Protein AF-A0A1D6QSD8-F1 (afdb_monomer_lite)

InterPro domains:
  IPR001179 FKBP-type peptidyl-prolyl cis-trans isomerase domain [PF00254] (1-63)
  IPR044197 Peptidyl-prolyl cis-trans isomerase FKBP17-1-like [PTHR47860] (1-67)
  IPR046357 Peptidyl-prolyl cis-trans isomerase domain superfamily [G3DSA:3.10.50.40] (1-68)

Foldseek 3Di:
DDAQDKDKDKAFLVRFDPDLPDDDQDPDPVSNVCVVVPQVNPVCVVVVCNRPPGTDIDTDHHNDDDDDD

Structure (mmCIF, N/CA/C/O backbone):
data_AF-A0A1D6QSD8-F1
#
_entry.id   AF-A0A1D6QSD8-F1
#
loop_
_atom_site.group_PDB
_atom_site.id
_atom_site.type_symbol
_atom_site.label_atom_id
_atom_site.label_alt_id
_atom_site.label_comp_id
_atom_site.label_asym_id
_atom_site.label_entity_id
_atom_site.label_seq_id
_atom_site.pdbx_PDB_ins_code
_atom_site.Cartn_x
_atom_site.Cartn_y
_atom_site.Cartn_z
_atom_site.occupancy
_atom_site.B_iso_or_equiv
_atom_site.auth_seq_id
_atom_site.auth_comp_id
_atom_site.auth_asym_id
_atom_site.auth_atom_id
_atom_site.pdbx_PDB_model_num
ATOM 1 N N . MET A 1 1 ? -17.454 1.227 7.636 1.00 89.81 1 MET A N 1
ATOM 2 C CA . MET A 1 1 ? -16.999 0.372 8.765 1.00 89.81 1 MET A CA 1
ATOM 3 C C . MET A 1 1 ? -17.894 0.619 9.979 1.00 89.81 1 MET A C 1
ATOM 5 O O . MET A 1 1 ? -18.642 1.587 9.954 1.00 89.81 1 MET A O 1
ATOM 9 N N . ARG A 1 2 ? -17.859 -0.241 11.006 1.00 93.50 2 ARG A N 1
ATOM 10 C CA . ARG A 1 2 ? -18.535 -0.030 12.305 1.00 93.50 2 ARG A CA 1
ATOM 11 C C . ARG A 1 2 ? -17.474 0.038 13.408 1.00 93.50 2 ARG A C 1
ATOM 13 O O . ARG A 1 2 ? -16.437 -0.602 13.246 1.00 93.50 2 ARG A O 1
ATOM 20 N N . VAL A 1 3 ? -17.716 0.818 14.463 1.00 96.44 3 VAL A N 1
ATOM 21 C CA . VAL A 1 3 ? -16.792 0.943 15.608 1.00 96.44 3 VAL A CA 1
ATOM 22 C C . VAL A 1 3 ? -16.534 -0.435 16.231 1.00 96.44 3 VAL A C 1
ATOM 24 O O . VAL A 1 3 ? -17.458 -1.241 16.324 1.00 96.44 3 VAL A O 1
ATOM 27 N N . GLY A 1 4 ? -15.276 -0.719 16.576 1.00 96.44 4 GLY A N 1
ATOM 28 C CA . GLY A 1 4 ? -14.780 -2.025 17.027 1.00 96.44 4 GLY A CA 1
ATOM 29 C C . GLY A 1 4 ? -14.588 -3.060 15.910 1.00 96.44 4 GLY A C 1
ATOM 30 O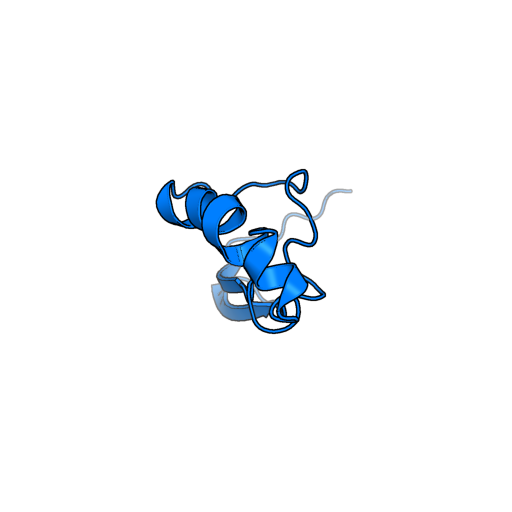 O . GLY A 1 4 ? -14.164 -4.181 16.165 1.00 96.44 4 GLY A O 1
ATOM 31 N N . GLY A 1 5 ? -14.919 -2.726 14.659 1.00 97.12 5 GLY A N 1
ATOM 32 C CA . GLY A 1 5 ? -14.755 -3.634 13.528 1.00 97.12 5 GLY A CA 1
ATOM 33 C C . GLY A 1 5 ? -13.330 -3.635 12.979 1.00 97.12 5 GLY A C 1
ATOM 34 O O . GLY A 1 5 ? -12.804 -2.572 12.643 1.00 97.12 5 GLY A O 1
ATOM 35 N N . LEU A 1 6 ? -12.772 -4.834 12.783 1.00 97.31 6 LEU A N 1
ATOM 36 C CA . LEU A 1 6 ? -11.513 -5.066 12.074 1.00 97.31 6 LEU A CA 1
ATOM 37 C C . LEU A 1 6 ? -11.782 -5.481 10.620 1.00 97.31 6 LEU A C 1
ATOM 39 O O . LEU A 1 6 ? -12.630 -6.335 10.342 1.00 97.31 6 LEU A O 1
ATOM 43 N N . ARG A 1 7 ? -11.086 -4.857 9.669 1.00 97.00 7 ARG A N 1
ATOM 44 C CA . ARG A 1 7 ? -11.185 -5.164 8.236 1.00 97.00 7 ARG A CA 1
ATOM 45 C C . ARG A 1 7 ? -9.806 -5.156 7.592 1.00 97.00 7 ARG A C 1
ATOM 47 O O . ARG A 1 7 ? -9.047 -4.216 7.794 1.00 97.00 7 ARG A O 1
ATOM 54 N N . ARG A 1 8 ? -9.548 -6.148 6.740 1.00 97.00 8 ARG A N 1
ATOM 55 C CA . ARG A 1 8 ? -8.446 -6.107 5.779 1.00 97.00 8 ARG A CA 1
ATOM 56 C C . ARG A 1 8 ? -8.896 -5.377 4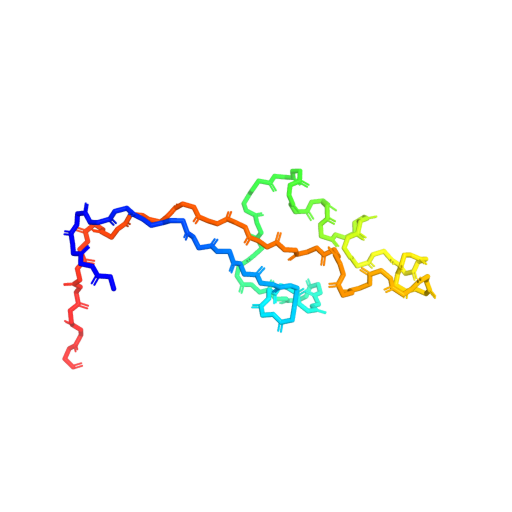.520 1.00 97.00 8 ARG A C 1
ATOM 58 O O . ARG A 1 8 ? -9.892 -5.763 3.910 1.00 97.00 8 ARG A O 1
ATOM 65 N N . VAL A 1 9 ? -8.166 -4.341 4.136 1.00 95.94 9 VAL A N 1
ATOM 66 C CA . VAL A 1 9 ? -8.364 -3.582 2.901 1.00 95.94 9 VAL A CA 1
ATOM 67 C C . VAL A 1 9 ? -7.224 -3.916 1.953 1.00 95.94 9 VAL A C 1
ATOM 69 O O . VAL A 1 9 ? -6.059 -3.805 2.326 1.00 95.94 9 VAL A O 1
ATOM 72 N N . ILE A 1 10 ? -7.569 -4.330 0.735 1.00 96.00 10 ILE A N 1
ATOM 73 C CA . ILE A 1 10 ? -6.622 -4.598 -0.349 1.00 96.00 10 ILE A CA 1
ATOM 74 C C . ILE A 1 10 ? -6.815 -3.489 -1.379 1.00 96.00 10 ILE A C 1
ATOM 76 O O . ILE A 1 10 ? -7.895 -3.367 -1.954 1.00 96.00 10 ILE A O 1
ATOM 80 N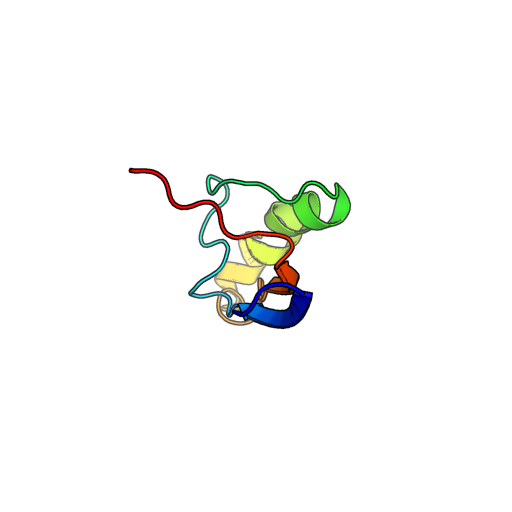 N . ILE A 1 11 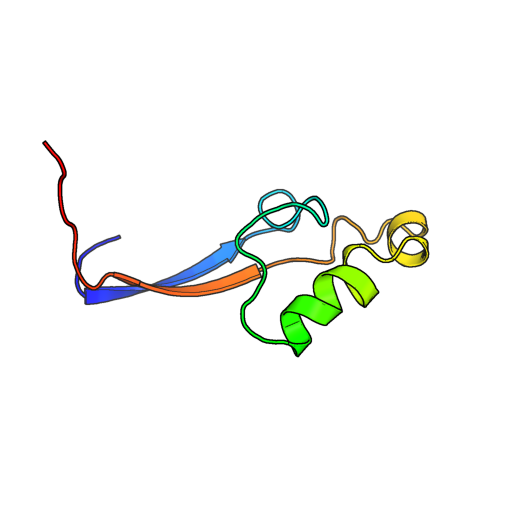? -5.791 -2.665 -1.576 1.00 94.56 11 ILE A N 1
ATOM 81 C CA . ILE A 1 11 ? -5.821 -1.516 -2.479 1.00 94.56 11 ILE A CA 1
ATOM 82 C C . ILE A 1 11 ? -4.979 -1.866 -3.707 1.00 94.56 11 ILE A C 1
ATOM 84 O O . ILE A 1 11 ? -3.770 -2.071 -3.560 1.00 94.56 11 ILE A O 1
ATOM 88 N N . PRO A 1 12 ? -5.583 -1.962 -4.904 1.00 95.56 12 PRO A N 1
ATOM 89 C CA . PRO A 1 12 ? -4.841 -2.268 -6.118 1.00 95.56 12 PRO A CA 1
ATOM 90 C C . PRO A 1 12 ? -3.872 -1.129 -6.467 1.00 95.56 12 PRO A C 1
ATOM 92 O O . PRO A 1 12 ? -4.097 0.013 -6.051 1.00 95.56 12 PRO A O 1
ATOM 95 N N . PRO A 1 13 ? -2.839 -1.395 -7.289 1.00 93.38 13 PRO A N 1
ATOM 96 C CA . PRO A 1 13 ? -1.856 -0.389 -7.677 1.00 93.38 13 PRO A CA 1
ATOM 97 C C . PRO A 1 13 ? -2.486 0.890 -8.212 1.00 93.38 13 PRO A C 1
ATOM 99 O O . PRO A 1 13 ? -2.052 1.957 -7.820 1.00 93.38 13 PRO A O 1
ATOM 102 N N . SER A 1 14 ? -3.571 0.808 -8.987 1.00 92.81 14 SER A N 1
ATOM 103 C CA . SER A 1 14 ? -4.295 1.959 -9.555 1.00 92.81 14 SER A CA 1
ATOM 104 C C . SER A 1 14 ? -4.986 2.878 -8.536 1.00 92.81 14 SER A C 1
ATOM 106 O O . SER A 1 14 ? -5.450 3.954 -8.903 1.00 92.81 14 SER A O 1
ATOM 108 N N . GLN A 1 15 ? -5.108 2.452 -7.277 1.00 93.50 15 GLN A N 1
ATOM 109 C CA . GLN A 1 15 ? -5.719 3.218 -6.182 1.00 93.50 15 GLN A CA 1
ATOM 110 C C . GLN A 1 15 ? -4.736 3.489 -5.032 1.00 93.50 15 GLN A C 1
ATOM 112 O O . GLN A 1 15 ? -5.090 4.168 -4.069 1.00 93.50 15 GLN A O 1
ATOM 117 N N . GLY A 1 16 ? -3.517 2.948 -5.113 1.00 92.50 16 GLY A N 1
ATOM 118 C CA . GLY A 1 16 ? -2.446 3.159 -4.144 1.00 92.50 16 GLY A CA 1
ATOM 119 C C . GLY A 1 16 ? -1.528 4.323 -4.528 1.00 92.50 16 GLY A C 1
ATOM 120 O O . GLY A 1 16 ? -1.955 5.335 -5.095 1.00 92.50 16 GLY A O 1
ATOM 121 N N . TYR A 1 17 ? -0.234 4.169 -4.242 1.00 93.19 17 TYR A N 1
ATOM 122 C CA . TYR A 1 17 ? 0.787 5.122 -4.678 1.00 93.19 17 TYR A CA 1
ATOM 123 C C . TYR A 1 17 ? 0.969 5.048 -6.204 1.00 93.19 17 TYR A C 1
ATOM 125 O O . TYR A 1 17 ? 1.394 4.029 -6.737 1.00 93.19 17 TYR A O 1
ATOM 133 N N . GLN A 1 18 ? 0.675 6.151 -6.884 1.00 91.44 18 GLN A N 1
ATOM 134 C CA . GLN A 1 18 ? 0.888 6.417 -8.311 1.00 91.44 18 GLN A CA 1
ATOM 135 C C . GLN A 1 18 ? 2.216 7.130 -8.587 1.00 91.44 18 GLN A C 1
ATOM 137 O O . GLN A 1 18 ? 2.736 7.064 -9.697 1.00 91.44 18 GLN A O 1
ATOM 142 N N . ASN A 1 19 ? 2.748 7.857 -7.603 1.00 91.12 19 ASN A N 1
ATOM 143 C CA . ASN A 1 19 ? 4.018 8.565 -7.711 1.00 91.12 19 ASN A CA 1
ATOM 144 C C . ASN A 1 19 ? 4.730 8.689 -6.354 1.00 91.12 19 ASN A C 1
ATOM 146 O O . ASN A 1 19 ? 4.199 8.341 -5.299 1.00 91.12 19 ASN A O 1
ATOM 150 N N . THR A 1 20 ? 5.949 9.221 -6.396 1.00 88.94 20 THR A N 1
ATOM 151 C CA . THR A 1 20 ? 6.845 9.393 -5.245 1.00 88.94 20 THR A CA 1
ATOM 152 C C . THR A 1 20 ? 6.512 10.581 -4.342 1.00 88.94 20 THR A C 1
ATOM 154 O O . THR A 1 20 ? 7.172 10.762 -3.322 1.00 88.94 20 THR A O 1
ATOM 157 N N . SER A 1 21 ? 5.537 11.410 -4.716 1.00 91.69 21 SER A N 1
ATOM 158 C CA . SER A 1 21 ? 5.159 12.634 -3.996 1.00 91.69 21 SER A CA 1
ATOM 159 C C . SER A 1 21 ? 3.885 12.466 -3.166 1.00 91.69 21 SER A C 1
ATOM 161 O O . SER A 1 21 ? 3.488 13.393 -2.468 1.00 91.69 21 SER A O 1
ATOM 163 N N . GLN A 1 22 ? 3.221 11.310 -3.249 1.00 92.56 22 GLN A N 1
ATOM 164 C CA . GLN A 1 22 ? 2.011 11.041 -2.481 1.00 92.56 22 GLN A CA 1
ATOM 165 C C . GLN A 1 22 ? 2.306 10.812 -1.002 1.00 92.56 22 GLN A C 1
ATOM 167 O O . GLN A 1 22 ? 3.168 10.016 -0.625 1.00 92.56 22 GLN A O 1
ATOM 172 N N . GLU A 1 23 ? 1.499 11.462 -0.172 1.00 91.56 23 GLU A N 1
ATOM 173 C CA . GLU A 1 23 ? 1.527 11.344 1.277 1.00 91.56 23 GLU A CA 1
ATOM 174 C C . GLU A 1 23 ? 0.248 10.669 1.810 1.00 91.56 23 GLU A C 1
ATOM 176 O O . GLU A 1 23 ? -0.801 10.733 1.165 1.00 91.56 23 GLU A O 1
ATOM 181 N N . PRO A 1 24 ? 0.308 10.027 2.991 1.00 91.25 24 PRO A N 1
ATOM 182 C CA . PRO A 1 24 ? 1.502 9.827 3.812 1.00 91.25 24 PRO A CA 1
ATOM 183 C C . PRO A 1 24 ? 2.433 8.768 3.211 1.00 91.25 24 PRO A C 1
ATOM 185 O O . PRO A 1 24 ? 1.982 7.759 2.675 1.00 91.25 24 PRO A O 1
ATOM 188 N N . VAL A 1 25 ? 3.743 8.971 3.329 1.00 90.50 25 VAL A N 1
ATOM 189 C CA . VAL A 1 25 ? 4.739 7.943 2.990 1.00 90.50 25 VAL A CA 1
ATOM 190 C C . VAL A 1 25 ? 4.696 6.843 4.060 1.00 90.50 25 VAL A C 1
ATOM 192 O O . VAL A 1 25 ? 4.516 7.175 5.237 1.00 90.50 25 VAL A O 1
ATOM 195 N N . PRO A 1 26 ? 4.897 5.552 3.717 1.00 90.12 26 PRO A N 1
ATOM 196 C CA . PRO A 1 26 ? 4.945 4.491 4.707 1.00 90.12 26 PRO A CA 1
ATOM 197 C C . PRO A 1 26 ? 5.912 4.843 5.851 1.00 90.12 26 PRO A C 1
ATOM 199 O O . PRO A 1 26 ? 7.045 5.295 5.608 1.00 90.12 26 PRO A O 1
ATOM 202 N N . PRO A 1 27 ? 5.473 4.679 7.112 1.00 89.44 27 PRO A N 1
ATOM 203 C CA . PRO A 1 27 ? 6.301 5.005 8.265 1.00 89.44 27 PRO A CA 1
ATOM 204 C C . PRO A 1 27 ? 7.452 4.004 8.420 1.00 89.44 27 PRO A C 1
ATOM 206 O O . PRO A 1 27 ? 8.528 4.377 8.882 1.00 89.44 27 PRO A O 1
ATOM 209 N N . ASN A 1 28 ? 7.248 2.752 7.994 1.00 92.94 28 ASN A N 1
ATOM 210 C CA . ASN A 1 28 ? 8.276 1.720 7.991 1.00 92.94 28 ASN A CA 1
ATOM 211 C C . ASN A 1 28 ? 9.343 2.020 6.921 1.00 92.94 28 ASN A C 1
ATOM 213 O O . ASN A 1 28 ? 9.019 2.244 5.753 1.00 92.94 28 ASN A O 1
ATOM 217 N N . PHE A 1 29 ? 10.619 2.000 7.323 1.00 94.19 29 PHE A N 1
ATOM 218 C CA . PHE A 1 29 ? 11.752 2.290 6.440 1.00 94.19 29 PHE A CA 1
ATOM 219 C C . PHE A 1 29 ? 11.815 1.359 5.224 1.00 94.19 29 PHE A C 1
ATOM 221 O O . PHE A 1 29 ? 12.025 1.835 4.110 1.00 94.19 29 PHE A O 1
ATOM 228 N N . PHE A 1 30 ? 11.602 0.055 5.413 1.00 94.31 30 PHE A N 1
ATOM 229 C CA . PHE A 1 30 ? 11.664 -0.914 4.322 1.00 94.31 30 PHE A CA 1
ATOM 230 C C . PHE A 1 30 ? 10.530 -0.694 3.322 1.00 94.31 30 PHE A C 1
ATOM 232 O O . PHE A 1 30 ? 10.778 -0.675 2.119 1.00 94.31 30 PHE A O 1
ATOM 239 N N . ASP A 1 31 ? 9.307 -0.451 3.794 1.00 91.50 31 ASP A N 1
ATOM 240 C CA . ASP A 1 31 ? 8.175 -0.170 2.903 1.00 91.50 31 ASP A CA 1
ATOM 241 C C . ASP A 1 31 ? 8.362 1.146 2.145 1.00 91.50 31 ASP A C 1
ATOM 243 O O . ASP A 1 31 ? 8.115 1.215 0.939 1.00 91.50 31 ASP A O 1
ATOM 247 N N . ARG A 1 32 ? 8.891 2.174 2.819 1.00 92.88 32 ARG A N 1
ATOM 248 C CA . ARG A 1 32 ? 9.287 3.426 2.171 1.00 92.88 32 ARG A CA 1
ATOM 249 C C . ARG A 1 32 ? 10.339 3.182 1.099 1.00 92.88 32 ARG A C 1
ATOM 251 O O . ARG A 1 32 ? 10.176 3.652 -0.019 1.00 92.88 32 ARG A O 1
ATOM 258 N N . GLN A 1 33 ? 11.405 2.450 1.412 1.00 94.94 33 GLN A N 1
ATOM 259 C CA . GLN A 1 33 ? 12.467 2.154 0.456 1.00 94.94 33 GLN A CA 1
ATOM 260 C C . GLN A 1 33 ? 11.915 1.399 -0.762 1.00 94.94 33 GLN A C 1
ATOM 262 O O . GLN A 1 33 ? 12.263 1.739 -1.892 1.00 94.94 33 GLN A O 1
ATOM 267 N N . ARG A 1 34 ? 11.005 0.436 -0.552 1.00 94.00 34 ARG A N 1
ATOM 268 C CA . ARG A 1 34 ? 10.363 -0.342 -1.624 1.00 94.00 34 ARG A CA 1
ATOM 269 C C . ARG A 1 34 ? 9.549 0.510 -2.596 1.00 94.00 34 ARG A C 1
ATOM 271 O O . ARG A 1 34 ? 9.500 0.150 -3.774 1.00 94.00 34 ARG A O 1
ATOM 278 N N . LEU A 1 35 ? 8.963 1.631 -2.159 1.00 93.00 35 LEU A N 1
ATOM 279 C CA . LEU A 1 35 ? 8.300 2.564 -3.081 1.00 93.00 35 LEU A CA 1
ATOM 280 C C . LEU A 1 35 ? 9.266 3.052 -4.159 1.00 93.00 35 LEU A C 1
ATOM 282 O O . LEU A 1 35 ? 8.947 2.986 -5.339 1.00 93.00 35 LEU A O 1
ATOM 286 N N . PHE A 1 36 ? 10.468 3.469 -3.771 1.00 92.75 36 PHE A N 1
ATOM 287 C CA . PHE A 1 36 ? 11.438 4.045 -4.703 1.00 92.75 36 PHE A CA 1
ATOM 288 C C . PHE A 1 36 ? 12.236 2.982 -5.459 1.00 92.75 36 PHE A C 1
ATOM 290 O O . PHE A 1 36 ? 12.468 3.113 -6.657 1.00 92.75 36 PHE A O 1
ATOM 297 N N . THR A 1 37 ? 12.667 1.918 -4.779 1.00 94.81 37 THR A N 1
ATOM 298 C CA . THR A 1 37 ? 13.589 0.937 -5.373 1.00 94.81 37 THR A CA 1
ATOM 299 C C . THR A 1 37 ? 12.888 -0.147 -6.177 1.00 94.81 37 THR A C 1
ATOM 301 O O . THR A 1 37 ? 13.529 -0.768 -7.025 1.00 94.81 37 THR A O 1
ATOM 304 N N . THR A 1 38 ? 11.598 -0.391 -5.917 1.00 94.69 38 THR A N 1
ATOM 305 C CA . THR A 1 38 ? 10.826 -1.471 -6.547 1.00 94.69 38 THR A CA 1
ATOM 306 C C . THR A 1 38 ? 9.616 -0.939 -7.304 1.00 94.69 38 THR A C 1
ATOM 308 O O . THR A 1 38 ? 9.523 -1.164 -8.503 1.00 94.69 38 THR A O 1
ATOM 311 N N . ILE A 1 39 ? 8.699 -0.235 -6.635 1.00 94.06 39 ILE A N 1
ATOM 312 C CA . ILE A 1 39 ? 7.409 0.157 -7.232 1.00 94.06 39 ILE A CA 1
ATOM 313 C C . ILE A 1 39 ? 7.611 1.211 -8.326 1.00 94.06 39 ILE A C 1
ATOM 315 O O . ILE A 1 39 ? 7.133 1.039 -9.441 1.00 94.06 39 ILE A O 1
ATOM 319 N N . PHE A 1 40 ? 8.388 2.255 -8.037 1.00 94.44 40 PHE A N 1
ATOM 320 C CA . PHE A 1 40 ? 8.722 3.324 -8.983 1.00 94.44 40 PHE A CA 1
ATOM 321 C C . PHE A 1 40 ? 10.087 3.141 -9.646 1.00 94.44 40 PHE A C 1
ATOM 323 O O . PHE A 1 40 ? 10.680 4.098 -10.139 1.00 94.44 40 PHE A O 1
ATOM 330 N N . ASN A 1 41 ? 10.598 1.908 -9.674 1.00 95.44 41 ASN A N 1
ATOM 331 C CA . ASN A 1 41 ? 11.837 1.605 -10.372 1.00 95.44 41 ASN A CA 1
ATOM 332 C C . ASN A 1 41 ? 11.647 1.791 -11.894 1.00 95.44 41 ASN A C 1
ATOM 334 O O . ASN A 1 41 ? 10.829 1.073 -12.477 1.00 95.44 41 ASN A O 1
ATOM 338 N N . PRO A 1 42 ? 12.414 2.674 -12.565 1.00 95.25 42 PRO A N 1
ATOM 339 C CA . PRO A 1 42 ? 12.208 2.965 -13.985 1.00 95.25 42 PRO A CA 1
ATOM 340 C C . PRO A 1 42 ? 12.313 1.739 -14.898 1.00 95.25 42 PRO A C 1
ATOM 342 O O . PRO A 1 42 ? 11.526 1.602 -15.830 1.00 95.25 42 PRO A O 1
ATOM 345 N N . THR A 1 43 ? 13.234 0.816 -14.612 1.00 96.62 43 THR A N 1
ATOM 346 C CA . THR A 1 43 ? 13.418 -0.405 -15.409 1.00 96.62 43 THR A CA 1
ATOM 347 C C . THR A 1 43 ? 12.208 -1.328 -15.300 1.00 96.62 43 THR A C 1
ATOM 349 O O . THR A 1 43 ? 11.740 -1.853 -16.305 1.00 96.62 43 THR A O 1
ATOM 352 N N . ARG A 1 44 ? 11.649 -1.497 -14.097 1.00 95.25 44 ARG A N 1
ATOM 353 C CA . ARG A 1 44 ? 10.453 -2.334 -13.890 1.00 95.25 44 ARG A CA 1
ATOM 354 C C . ARG A 1 44 ? 9.215 -1.723 -14.539 1.00 95.25 44 ARG A C 1
ATOM 356 O O . ARG A 1 44 ? 8.408 -2.435 -15.131 1.00 95.25 44 ARG A O 1
ATOM 363 N N . LEU A 1 45 ? 9.087 -0.398 -14.480 1.00 93.69 45 LEU A N 1
ATOM 364 C CA . LEU A 1 45 ? 8.022 0.314 -15.186 1.00 93.69 45 LEU A CA 1
ATOM 365 C C . LEU A 1 45 ? 8.157 0.160 -16.707 1.00 93.69 45 LEU A C 1
ATOM 367 O O . LEU A 1 45 ? 7.161 -0.126 -17.367 1.00 93.69 45 LEU A O 1
ATOM 371 N N . ALA A 1 46 ? 9.374 0.261 -17.252 1.00 95.56 46 ALA A N 1
ATOM 372 C CA . ALA A 1 46 ? 9.643 0.013 -18.671 1.00 95.56 46 ALA A CA 1
ATOM 373 C C . ALA A 1 46 ? 9.331 -1.436 -19.095 1.00 95.56 46 ALA A C 1
ATOM 375 O O . ALA A 1 46 ? 8.916 -1.664 -20.228 1.00 95.56 46 ALA A O 1
ATOM 376 N N . ASN A 1 47 ? 9.444 -2.399 -18.173 1.00 96.12 47 ASN A N 1
ATOM 377 C CA . ASN A 1 47 ? 9.031 -3.792 -18.371 1.00 96.12 47 ASN A CA 1
ATOM 378 C C . ASN A 1 47 ? 7.509 -4.019 -18.239 1.00 96.12 47 ASN A C 1
ATOM 380 O O . ASN A 1 47 ? 7.049 -5.155 -18.342 1.00 96.12 47 ASN A O 1
ATOM 384 N N . GLY A 1 48 ? 6.714 -2.973 -17.986 1.00 92.75 48 GLY A N 1
ATOM 385 C CA . GLY A 1 48 ? 5.256 -3.068 -17.858 1.00 92.75 48 GLY A CA 1
ATOM 386 C C . GLY A 1 48 ? 4.754 -3.517 -16.481 1.00 92.75 48 GLY A C 1
ATOM 387 O O . GLY A 1 48 ? 3.571 -3.813 -16.317 1.00 92.75 48 GLY A O 1
ATOM 388 N N . GLU A 1 49 ? 5.613 -3.539 -15.463 1.00 93.25 49 GLU A N 1
ATOM 389 C CA . GLU A 1 49 ? 5.274 -4.070 -14.135 1.00 93.25 49 GLU A CA 1
ATOM 390 C C . GLU A 1 49 ? 4.488 -3.088 -13.246 1.00 93.25 49 GLU A C 1
ATOM 392 O O . GLU A 1 49 ? 4.079 -3.425 -12.135 1.00 93.25 49 GLU A O 1
ATOM 397 N N . GLY A 1 50 ? 4.235 -1.864 -13.719 1.00 85.62 50 GLY A N 1
ATOM 398 C CA . GLY A 1 50 ? 3.544 -0.829 -12.938 1.00 85.62 50 GLY A CA 1
ATOM 399 C C . GLY A 1 50 ? 2.111 -1.189 -12.524 1.00 85.62 50 GLY A C 1
ATOM 400 O O . GLY A 1 50 ? 1.599 -0.644 -11.554 1.00 85.62 50 GLY A O 1
ATOM 401 N N . SER A 1 51 ? 1.466 -2.126 -13.225 1.00 86.75 51 SER A N 1
ATOM 402 C CA . SER A 1 51 ? 0.102 -2.582 -12.914 1.00 86.75 51 SER A CA 1
ATOM 403 C C . SER A 1 51 ? 0.044 -3.746 -11.920 1.00 86.75 51 SER A C 1
ATOM 405 O O . SER A 1 51 ? -1.036 -4.072 -11.428 1.00 86.75 51 SER A O 1
ATOM 407 N N . THR A 1 52 ? 1.183 -4.375 -11.613 1.00 88.12 52 THR A N 1
ATOM 408 C CA . THR A 1 52 ? 1.268 -5.564 -10.747 1.00 88.12 52 THR A CA 1
ATOM 409 C C . THR A 1 52 ? 1.991 -5.285 -9.429 1.00 88.12 52 THR A C 1
ATOM 411 O O . THR A 1 52 ? 1.763 -5.980 -8.437 1.00 88.12 52 THR A O 1
ATOM 414 N N . LEU A 1 53 ? 2.830 -4.248 -9.382 1.00 91.38 53 LEU A N 1
ATOM 415 C CA . LEU A 1 53 ? 3.541 -3.804 -8.185 1.00 91.38 53 LEU A CA 1
ATOM 416 C C . LEU A 1 53 ? 2.752 -2.728 -7.436 1.00 91.38 53 LEU A C 1
ATOM 418 O O . LEU A 1 53 ? 2.024 -1.951 -8.034 1.00 91.38 53 LEU A O 1
ATOM 422 N N . GLY A 1 54 ? 2.926 -2.648 -6.116 1.00 90.25 54 GLY A N 1
ATOM 423 C CA . GLY A 1 54 ? 2.338 -1.563 -5.319 1.00 90.25 54 GLY A CA 1
ATOM 424 C C . GLY A 1 54 ? 0.917 -1.807 -4.811 1.00 90.25 54 GLY A C 1
ATOM 425 O O . GLY A 1 54 ? 0.265 -0.865 -4.370 1.00 90.25 54 GLY A O 1
ATOM 426 N N . THR A 1 55 ? 0.446 -3.060 -4.806 1.00 93.25 55 THR A N 1
ATOM 427 C CA . THR A 1 55 ? -0.749 -3.429 -4.029 1.00 93.25 55 THR A CA 1
ATOM 428 C C . THR A 1 55 ? -0.487 -3.161 -2.547 1.00 93.25 55 THR A C 1
ATOM 430 O O . THR A 1 55 ? 0.494 -3.665 -1.995 1.00 93.25 55 THR A O 1
ATOM 433 N N . LEU A 1 56 ? -1.363 -2.395 -1.899 1.00 90.81 56 LEU A N 1
ATOM 434 C CA . LEU A 1 56 ? -1.280 -2.112 -0.467 1.00 90.81 56 LEU A CA 1
ATOM 435 C C . LEU A 1 56 ? -2.281 -2.976 0.290 1.00 90.81 56 LEU A C 1
ATOM 437 O O . LEU A 1 56 ? -3.412 -3.168 -0.155 1.00 90.81 56 LEU A O 1
ATOM 441 N N . ILE A 1 57 ? -1.871 -3.479 1.449 1.00 92.12 57 ILE A N 1
ATOM 442 C CA . ILE A 1 57 ? -2.735 -4.259 2.330 1.00 92.12 57 ILE A CA 1
ATOM 443 C C . ILE A 1 57 ? -2.694 -3.610 3.705 1.00 92.12 57 ILE A C 1
ATOM 445 O O . ILE A 1 57 ? -1.629 -3.504 4.309 1.00 92.12 57 ILE A O 1
ATOM 449 N N . PHE A 1 58 ? -3.857 -3.189 4.190 1.00 91.56 58 PHE A N 1
ATOM 450 C CA . PHE A 1 58 ? -4.014 -2.613 5.520 1.00 91.56 58 PHE A CA 1
ATOM 451 C C . PHE A 1 58 ? -4.971 -3.462 6.337 1.00 91.56 58 PHE A C 1
ATOM 453 O O . PHE A 1 58 ? -6.084 -3.739 5.891 1.00 91.56 58 PHE A 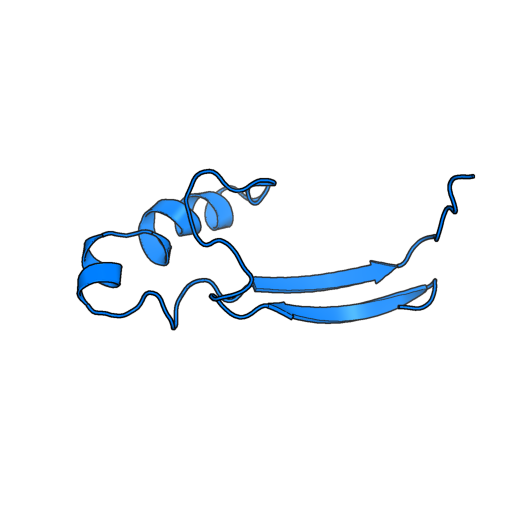O 1
ATOM 460 N N . ASP A 1 59 ? -4.571 -3.810 7.553 1.00 95.38 59 ASP A N 1
ATOM 461 C CA . ASP A 1 59 ? -5.510 -4.243 8.580 1.00 95.38 59 ASP A CA 1
ATOM 462 C C . ASP A 1 59 ? -5.932 -3.001 9.370 1.00 95.38 59 ASP A C 1
ATOM 464 O O . ASP A 1 59 ? -5.107 -2.334 9.991 1.00 95.38 59 ASP A O 1
ATOM 468 N N . ILE A 1 60 ? -7.212 -2.644 9.271 1.00 94.62 60 ILE A N 1
ATOM 469 C CA . ILE A 1 60 ? -7.771 -1.417 9.839 1.00 94.62 60 ILE A CA 1
ATOM 470 C C . ILE A 1 60 ? -8.786 -1.784 10.914 1.00 94.62 60 ILE A C 1
ATOM 472 O O . ILE A 1 60 ? -9.762 -2.492 10.648 1.00 94.62 60 ILE A O 1
ATOM 476 N N . GLU A 1 61 ? -8.588 -1.231 12.106 1.00 97.56 61 GLU A N 1
ATOM 477 C CA . GLU A 1 61 ? -9.563 -1.237 13.189 1.00 97.56 61 GLU A CA 1
ATOM 478 C C . GLU A 1 61 ? -10.198 0.149 13.327 1.00 97.56 61 GLU A C 1
ATOM 480 O O . GLU A 1 61 ? -9.509 1.169 13.414 1.00 97.56 61 GLU A O 1
ATOM 485 N N . LEU A 1 62 ? -11.530 0.206 13.347 1.00 96.81 62 LEU A N 1
ATOM 486 C CA . LEU A 1 62 ? -12.235 1.460 13.595 1.00 96.81 62 LEU A CA 1
ATOM 487 C C . LEU A 1 62 ? -12.462 1.662 15.097 1.00 96.81 62 LEU A C 1
ATOM 489 O O . LEU A 1 62 ? -13.409 1.119 15.656 1.00 96.81 62 LEU A O 1
ATOM 493 N N . ILE A 1 63 ? -11.639 2.498 15.727 1.00 97.25 63 ILE A N 1
ATOM 494 C CA . ILE A 1 63 ? -11.696 2.747 17.179 1.00 97.25 63 ILE A CA 1
ATOM 495 C C . ILE A 1 63 ? -12.849 3.675 17.583 1.00 97.25 63 ILE A C 1
ATOM 497 O O . ILE A 1 63 ? -13.531 3.432 18.572 1.00 97.25 63 ILE A O 1
ATOM 501 N N . ASN A 1 64 ? -13.078 4.760 16.841 1.00 96.31 64 ASN A N 1
ATOM 502 C CA . ASN A 1 64 ? -14.127 5.736 17.141 1.00 96.31 64 ASN A CA 1
ATOM 503 C C . ASN A 1 64 ? -14.502 6.527 15.876 1.00 96.31 64 ASN A C 1
ATOM 505 O O . ASN A 1 64 ? -13.654 6.751 15.013 1.00 96.31 64 ASN A O 1
ATOM 509 N N . ILE A 1 65 ? -15.750 6.991 15.782 1.00 95.50 65 ILE A N 1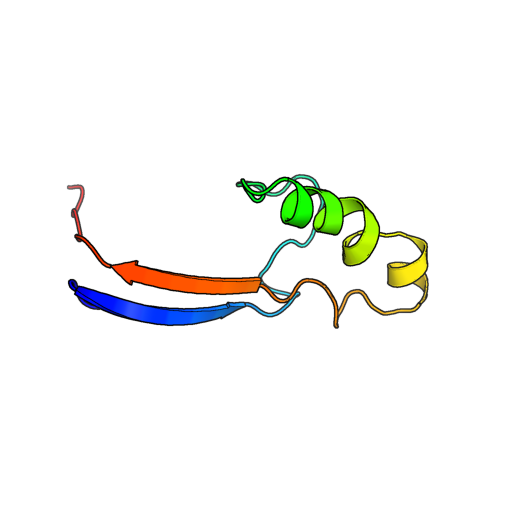
ATOM 510 C CA . ILE A 1 65 ? -16.207 7.953 14.773 1.00 95.50 65 ILE A CA 1
ATOM 511 C C . ILE A 1 65 ? -16.487 9.274 15.487 1.00 95.50 65 ILE A C 1
ATOM 513 O O . ILE A 1 65 ? -17.414 9.373 16.284 1.00 95.50 65 ILE A O 1
ATOM 517 N N . ARG A 1 66 ? -15.710 10.312 15.170 1.00 94.62 66 ARG A N 1
ATOM 518 C CA . ARG A 1 66 ? -15.995 11.683 15.611 1.00 94.62 66 ARG A CA 1
ATOM 519 C C . ARG A 1 66 ? -16.635 12.442 14.455 1.00 94.62 66 ARG A C 1
ATOM 521 O O . ARG A 1 66 ? -15.974 12.661 13.444 1.00 94.62 66 ARG A O 1
ATOM 528 N N . GLN A 1 67 ? -17.902 12.825 14.593 1.00 91.06 67 GLN A N 1
ATOM 529 C CA . GLN A 1 67 ? -18.543 13.741 13.649 1.00 91.06 67 GLN A CA 1
ATOM 530 C C . GLN A 1 67 ? -18.067 15.160 13.969 1.00 91.06 67 GLN A C 1
ATOM 532 O O . GLN A 1 67 ? -18.179 15.602 15.113 1.00 91.06 67 GLN A O 1
ATOM 537 N N . ARG A 1 68 ? -17.479 15.849 12.986 1.00 83.00 68 ARG A N 1
ATOM 538 C CA . ARG A 1 68 ? -17.318 17.303 13.084 1.00 83.00 68 ARG A CA 1
ATOM 539 C C . ARG A 1 68 ? -18.644 17.964 12.685 1.00 83.00 68 ARG A C 1
ATOM 541 O O . ARG A 1 68 ? -19.286 17.430 11.779 1.00 83.00 68 ARG A O 1
ATOM 548 N N . PRO A 1 69 ? -19.043 19.048 13.372 1.00 71.00 69 PRO A N 1
ATOM 549 C CA . PRO A 1 69 ? -20.185 19.861 12.969 1.00 71.00 69 PRO A CA 1
ATOM 550 C C . PRO A 1 69 ? -19.944 20.534 11.615 1.00 71.00 69 PRO A C 1
ATOM 552 O O . PRO A 1 69 ? -18.758 20.762 11.270 1.00 71.00 69 PRO A O 1
#

Radius of gyration: 15.13 Å; chains: 1; bounding box: 34×26×36 Å

Organism: Zea mays (NCBI:txid4577)

Sequence (69 aa):
MRVGGLRRVIIPPSQGYQNTSQEPVPPNFFDRQRLFTTIFNPTRLANGEGSTLGTLIFDIELINIRQRP

Secondary structure (DSSP, 8-state):
--TT-EEEEEE-GGGS--STT-SSPPSSHHHHHHIIIIIT-HHHHHTTGGGTS--EEEEEE--------

pLDDT: mean 92.99, std 3.91, range [71.0, 97.56]